Protein AF-R1BMH5-F1 (afdb_monomer_lite)

Secondary structure (DSSP, 8-state):
-----PPPPHHHHHHHHHHTTEEEEEEEEETTEEEEEEEEETTTS-SS-TTS-S---EEEEEEEEEGGGTEEEEEEEESSGGGHHHHHHHHHHHHHHH--SPP---

Structure (mmCIF, N/CA/C/O backbone):
data_AF-R1BMH5-F1
#
_entry.id   AF-R1BMH5-F1
#
loop_
_atom_site.group_PDB
_atom_site.id
_atom_site.type_symbol
_atom_site.label_atom_id
_atom_site.label_alt_id
_atom_site.label_comp_id
_atom_site.label_asym_id
_atom_site.label_entity_id
_atom_site.label_seq_id
_atom_site.pdbx_PDB_ins_code
_atom_site.Cartn_x
_atom_site.Cartn_y
_atom_site.Cartn_z
_atom_site.occupancy
_atom_site.B_iso_or_equiv
_atom_site.auth_seq_id
_atom_site.auth_co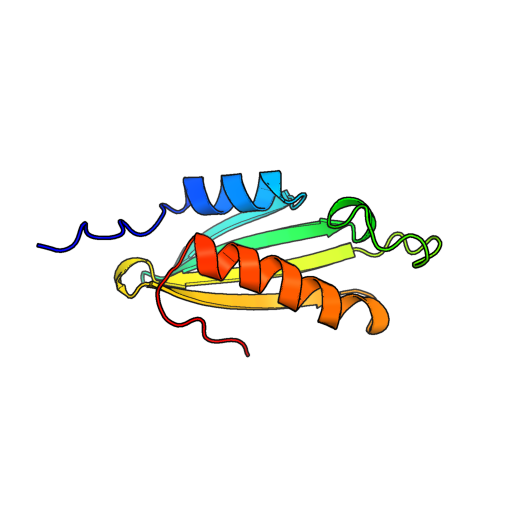mp_id
_atom_site.auth_asym_id
_atom_site.auth_atom_id
_atom_site.pdbx_PDB_model_num
ATOM 1 N N . MET A 1 1 ? -22.465 20.838 9.914 1.00 37.03 1 MET A N 1
ATOM 2 C CA . MET A 1 1 ? -21.653 19.608 9.981 1.00 37.03 1 MET A CA 1
ATOM 3 C C . MET A 1 1 ? -20.995 19.444 8.621 1.00 37.03 1 MET A C 1
ATOM 5 O O . MET A 1 1 ? -21.748 19.264 7.669 1.00 37.03 1 MET A O 1
ATOM 9 N N . PRO A 1 2 ? -19.671 19.613 8.454 1.00 41.28 2 PRO A N 1
ATOM 10 C CA . PRO A 1 2 ? -19.061 19.221 7.189 1.00 41.28 2 PRO A CA 1
ATOM 11 C C . PRO A 1 2 ? -19.279 17.712 7.021 1.00 41.28 2 PRO A C 1
ATOM 13 O O . PRO A 1 2 ? -19.259 16.981 8.013 1.00 41.28 2 PRO A O 1
ATOM 16 N N . ALA A 1 3 ? -19.570 17.268 5.798 1.00 42.75 3 ALA A N 1
ATOM 17 C CA . ALA A 1 3 ? -19.736 15.855 5.481 1.00 42.75 3 ALA A CA 1
ATOM 18 C C . ALA A 1 3 ? -18.487 15.107 5.963 1.00 42.75 3 ALA A C 1
ATOM 20 O O . ALA A 1 3 ? -17.388 15.348 5.464 1.00 42.75 3 ALA A O 1
ATOM 21 N N . GLY A 1 4 ? -18.645 14.291 7.007 1.00 47.53 4 GLY A N 1
ATOM 22 C CA . GLY A 1 4 ? -17.547 13.532 7.582 1.00 47.53 4 GLY A CA 1
ATOM 23 C C . GLY A 1 4 ? -17.022 12.586 6.517 1.00 47.53 4 GLY A C 1
ATOM 24 O O . GLY A 1 4 ? -17.754 11.708 6.069 1.00 47.53 4 GLY A O 1
ATOM 25 N N . LEU A 1 5 ? -15.785 12.800 6.074 1.00 56.59 5 LEU A N 1
ATOM 26 C CA . LEU A 1 5 ? -15.082 11.844 5.231 1.00 56.59 5 LEU A CA 1
ATOM 27 C C . LEU A 1 5 ? -14.939 10.563 6.053 1.00 56.59 5 LEU A C 1
ATOM 29 O O . LEU A 1 5 ? -14.155 10.503 6.998 1.00 56.59 5 LEU A O 1
ATOM 33 N N . VAL A 1 6 ? -15.782 9.580 5.743 1.00 65.75 6 VAL A N 1
ATOM 34 C CA . VAL A 1 6 ? -15.710 8.242 6.325 1.00 65.75 6 VAL A CA 1
ATOM 35 C C . VAL A 1 6 ? -14.382 7.653 5.873 1.00 65.75 6 VAL A C 1
ATOM 37 O O . VAL A 1 6 ? -14.099 7.625 4.675 1.00 65.75 6 VAL A O 1
ATOM 40 N N . ALA A 1 7 ? -13.541 7.252 6.828 1.00 69.00 7 ALA A N 1
ATOM 41 C CA . ALA A 1 7 ? -12.299 6.571 6.497 1.00 69.00 7 ALA A CA 1
ATOM 42 C C . ALA A 1 7 ? -12.638 5.284 5.724 1.00 69.00 7 ALA A C 1
ATOM 44 O O . ALA A 1 7 ? -13.598 4.606 6.104 1.00 69.00 7 ALA A O 1
ATOM 45 N N . PRO A 1 8 ? -11.888 4.947 4.662 1.00 81.94 8 PRO A N 1
ATOM 46 C CA . PRO A 1 8 ? -12.145 3.738 3.898 1.00 81.94 8 PRO A CA 1
ATOM 47 C C . PRO A 1 8 ? -11.988 2.524 4.808 1.00 81.94 8 PRO A C 1
ATOM 49 O O . PRO A 1 8 ? -11.272 2.558 5.805 1.00 81.94 8 PRO A O 1
ATOM 52 N N . 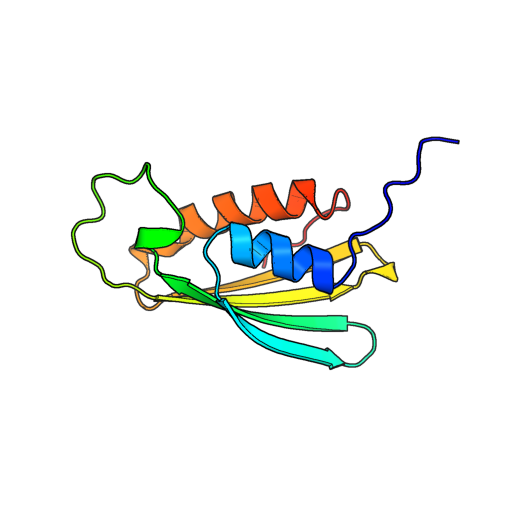THR A 1 9 ? -12.655 1.439 4.470 1.00 86.44 9 THR A N 1
ATOM 53 C CA . THR A 1 9 ? -12.461 0.149 5.127 1.00 86.44 9 THR A CA 1
ATOM 54 C C . THR A 1 9 ? -11.174 -0.526 4.631 1.00 86.44 9 THR A C 1
ATOM 56 O O . THR A 1 9 ? -10.628 -0.161 3.580 1.00 86.44 9 THR A O 1
ATOM 59 N N . PRO A 1 10 ? -10.672 -1.541 5.357 1.00 87.44 10 PRO A N 1
ATOM 60 C CA . PRO A 1 10 ? -9.639 -2.440 4.849 1.00 87.44 10 PRO A CA 1
ATOM 61 C C . PRO A 1 10 ? -9.911 -2.978 3.444 1.00 87.44 10 PRO A C 1
ATOM 63 O O . PRO A 1 10 ? -9.045 -2.875 2.576 1.00 87.44 10 PRO A O 1
ATOM 66 N N . ASP A 1 11 ? -11.128 -3.467 3.206 1.00 89.19 11 ASP A N 1
ATOM 67 C CA . ASP A 1 11 ? -11.508 -4.086 1.935 1.00 89.19 11 ASP A CA 1
ATOM 68 C C . ASP A 1 11 ? -11.518 -3.066 0.788 1.00 89.19 11 ASP A C 1
ATOM 70 O O . ASP A 1 11 ? -11.037 -3.346 -0.310 1.00 89.19 11 ASP A O 1
ATOM 74 N N . GLU A 1 12 ? -11.996 -1.844 1.041 1.00 90.12 12 GLU A N 1
ATOM 75 C CA . GLU A 1 12 ? -11.958 -0.751 0.058 1.00 90.12 12 GLU A CA 1
ATOM 76 C C . GLU A 1 12 ? -10.524 -0.323 -0.272 1.00 90.12 12 GLU A C 1
ATOM 78 O O . GLU A 1 12 ? -10.200 -0.050 -1.432 1.00 90.12 12 GLU A O 1
ATOM 83 N N . THR A 1 13 ? -9.648 -0.301 0.734 1.00 89.38 13 THR A N 1
ATOM 84 C CA . THR A 1 13 ? -8.227 0.022 0.559 1.00 89.38 13 THR A CA 1
ATOM 85 C C . THR A 1 13 ? -7.530 -1.046 -0.285 1.00 89.38 13 THR A C 1
ATOM 87 O O . THR A 1 13 ? -6.810 -0.718 -1.232 1.00 89.38 13 THR A O 1
ATOM 90 N N . GLU A 1 14 ? -7.782 -2.325 0.002 1.00 91.00 14 GLU A N 1
ATOM 91 C CA . GLU A 1 14 ? -7.252 -3.446 -0.774 1.00 91.00 14 GLU A CA 1
ATOM 92 C C . GLU A 1 14 ? -7.772 -3.438 -2.219 1.00 91.00 14 GLU A C 1
ATOM 94 O O . GLU A 1 14 ? -6.987 -3.584 -3.163 1.00 91.00 14 GLU A O 1
ATOM 99 N N . ALA A 1 15 ? -9.071 -3.205 -2.422 1.00 90.81 15 ALA A N 1
ATOM 100 C CA . ALA A 1 15 ? -9.678 -3.140 -3.748 1.00 90.81 15 ALA A CA 1
ATOM 101 C C . ALA A 1 15 ? -9.104 -1.991 -4.594 1.00 90.81 15 ALA A C 1
ATOM 103 O O . ALA A 1 15 ? -8.827 -2.167 -5.788 1.00 90.81 15 ALA A O 1
ATOM 104 N N . ALA A 1 16 ? -8.870 -0.823 -3.987 1.00 90.00 16 ALA A N 1
ATOM 105 C CA . ALA A 1 16 ? -8.262 0.322 -4.659 1.00 90.00 16 ALA A CA 1
ATOM 106 C C . ALA A 1 16 ? -6.815 0.034 -5.090 1.00 90.00 16 ALA A C 1
ATOM 108 O O . ALA A 1 16 ? -6.429 0.338 -6.221 1.00 90.00 16 ALA A O 1
ATOM 109 N N . LEU A 1 17 ? -6.024 -0.599 -4.220 1.00 89.81 17 LEU A N 1
ATOM 110 C CA . LEU A 1 17 ? -4.641 -0.982 -4.515 1.00 89.81 17 LEU A CA 1
ATOM 111 C C . LEU A 1 17 ? -4.558 -2.092 -5.565 1.00 89.81 17 LEU A C 1
ATOM 113 O O . LEU A 1 17 ? -3.718 -2.032 -6.466 1.00 89.81 17 LEU A O 1
ATOM 117 N N . THR A 1 18 ? -5.479 -3.050 -5.517 1.00 90.19 18 THR A N 1
ATOM 118 C CA . THR A 1 18 ? -5.601 -4.096 -6.536 1.00 90.19 18 THR A CA 1
ATOM 119 C C . THR A 1 18 ? -5.948 -3.499 -7.900 1.00 90.19 18 THR A C 1
ATOM 121 O O . THR A 1 18 ? -5.326 -3.826 -8.912 1.00 90.19 18 THR A O 1
ATOM 124 N N . SER A 1 19 ? -6.867 -2.531 -7.927 1.00 88.12 19 SER A N 1
ATOM 125 C CA . SER A 1 19 ? -7.227 -1.782 -9.140 1.00 88.12 19 SER A CA 1
ATOM 126 C C . SER A 1 19 ? -6.069 -0.933 -9.683 1.00 88.12 19 SER A C 1
ATOM 128 O O . SER A 1 19 ? -6.002 -0.676 -10.884 1.00 88.12 19 SER A O 1
ATOM 130 N N . ALA A 1 20 ? -5.130 -0.532 -8.821 1.00 84.94 20 ALA A N 1
ATOM 131 C CA . ALA A 1 20 ? -3.887 0.146 -9.196 1.00 84.94 20 ALA A CA 1
ATOM 132 C C . ALA A 1 20 ? -2.783 -0.815 -9.692 1.00 84.94 20 ALA A C 1
ATOM 134 O O . ALA A 1 20 ? -1.680 -0.375 -10.020 1.00 84.94 20 ALA A O 1
ATOM 135 N N . GLY A 1 21 ? -3.073 -2.117 -9.786 1.00 85.50 21 GLY A N 1
ATOM 136 C CA . GLY A 1 21 ? -2.166 -3.125 -10.334 1.00 85.50 21 GLY A CA 1
ATOM 137 C C . GLY A 1 21 ? -1.297 -3.836 -9.297 1.00 85.50 21 GLY A C 1
ATOM 138 O O . GLY A 1 21 ? -0.338 -4.509 -9.686 1.00 85.50 21 GLY A O 1
ATOM 139 N N . LEU A 1 22 ? -1.618 -3.699 -8.007 1.00 89.19 22 LEU A N 1
ATOM 140 C CA . LEU A 1 22 ? -1.010 -4.491 -6.942 1.00 89.19 22 LEU A CA 1
ATOM 141 C C . LEU A 1 22 ? -1.737 -5.826 -6.744 1.00 89.19 22 LEU A C 1
ATOM 143 O O . LEU A 1 22 ? -2.896 -5.993 -7.104 1.00 89.19 22 LEU A O 1
ATOM 147 N N . MET A 1 23 ? -1.046 -6.780 -6.137 1.00 92.50 23 MET A N 1
ATOM 148 C CA . MET A 1 23 ? -1.599 -8.045 -5.670 1.00 92.50 23 MET A CA 1
ATOM 149 C C . MET A 1 23 ? -1.415 -8.123 -4.157 1.00 92.50 23 MET A C 1
ATOM 151 O O . MET A 1 23 ? -0.282 -8.018 -3.687 1.00 92.50 23 MET A O 1
ATOM 155 N N . CYS A 1 24 ? -2.500 -8.315 -3.405 1.00 93.94 24 CYS A N 1
ATOM 156 C CA . CYS A 1 24 ? -2.425 -8.583 -1.969 1.00 93.94 24 CYS A CA 1
ATOM 157 C C . CYS A 1 24 ? -1.809 -9.973 -1.732 1.00 93.94 24 CYS A C 1
ATOM 159 O O . CYS A 1 24 ? -2.214 -10.957 -2.350 1.00 93.94 24 CYS A O 1
ATOM 161 N N . ILE A 1 25 ? -0.792 -10.041 -0.875 1.00 94.94 25 ILE A N 1
ATOM 162 C CA . ILE A 1 25 ? -0.068 -11.265 -0.498 1.00 94.94 25 ILE A CA 1
ATOM 163 C C . ILE A 1 25 ? -0.541 -11.747 0.872 1.00 94.94 25 ILE A C 1
ATOM 165 O O . ILE A 1 25 ? -0.725 -12.941 1.091 1.00 94.94 25 ILE A O 1
ATOM 169 N N . ALA A 1 26 ? -0.696 -10.812 1.809 1.00 93.81 26 ALA A N 1
ATOM 170 C CA . ALA A 1 26 ? -1.104 -11.089 3.175 1.00 93.81 26 ALA A CA 1
ATOM 171 C C . ALA A 1 26 ? -1.754 -9.848 3.781 1.00 93.81 26 ALA A C 1
ATOM 173 O O . ALA A 1 26 ? -1.332 -8.725 3.510 1.00 93.81 26 ALA A O 1
ATOM 174 N N . THR A 1 27 ? -2.740 -10.058 4.644 1.00 94.19 27 THR A N 1
ATOM 175 C CA . THR A 1 27 ? -3.418 -8.985 5.366 1.00 94.19 27 THR A CA 1
ATOM 176 C C . THR A 1 27 ? -3.797 -9.449 6.769 1.00 94.19 27 THR A C 1
ATOM 178 O O . THR A 1 27 ? -4.001 -10.642 7.004 1.00 94.19 27 THR A O 1
ATOM 181 N N . GLY A 1 28 ? -3.849 -8.527 7.726 1.00 92.31 28 GLY A N 1
ATOM 182 C CA . GLY A 1 28 ? -4.201 -8.826 9.109 1.00 92.31 28 GLY A CA 1
ATOM 183 C C . GLY A 1 28 ? -4.217 -7.588 9.996 1.00 92.31 28 GLY A C 1
ATOM 184 O O . GLY A 1 28 ? -3.809 -6.504 9.593 1.00 92.31 28 GLY A O 1
ATOM 185 N N . ALA A 1 29 ? -4.683 -7.743 11.233 1.00 89.56 29 ALA A N 1
ATOM 186 C CA . ALA A 1 29 ? -4.701 -6.669 12.220 1.00 89.56 29 ALA A CA 1
ATOM 187 C C . ALA A 1 29 ? -3.889 -7.063 13.457 1.00 89.56 29 ALA A C 1
ATOM 189 O O . ALA A 1 29 ? -4.082 -8.141 14.016 1.00 89.56 29 ALA A O 1
ATOM 190 N N . VAL A 1 30 ? -2.994 -6.178 13.900 1.00 85.56 30 VAL A N 1
ATOM 191 C CA . VAL A 1 30 ? -2.172 -6.372 15.103 1.00 85.56 30 VAL A CA 1
ATOM 192 C C . VAL A 1 30 ? -2.204 -5.089 15.924 1.00 85.56 30 VAL A C 1
ATOM 194 O O . VAL A 1 30 ? -1.831 -4.027 15.433 1.00 85.56 30 VAL A O 1
ATOM 197 N N . GLY A 1 31 ? -2.673 -5.172 17.173 1.00 83.88 31 GLY A N 1
ATOM 198 C CA . GLY A 1 31 ? -2.703 -4.018 18.082 1.00 83.88 31 GLY A CA 1
ATOM 199 C C . GLY A 1 31 ? -3.533 -2.832 17.569 1.00 83.88 31 GLY A C 1
ATOM 200 O O . GLY A 1 31 ? -3.159 -1.689 17.800 1.00 83.88 31 GLY A O 1
ATOM 201 N N . GLY A 1 32 ? -4.618 -3.088 16.829 1.00 84.31 32 GLY A N 1
ATOM 202 C CA . GLY A 1 32 ? -5.471 -2.039 16.248 1.00 84.31 32 GLY A CA 1
ATOM 203 C C . GLY A 1 32 ? -4.931 -1.398 14.962 1.00 84.31 32 GLY A C 1
ATOM 204 O O . GLY A 1 32 ? -5.611 -0.559 14.378 1.00 84.31 32 GLY A O 1
ATOM 205 N N . VAL A 1 33 ? -3.752 -1.815 14.490 1.00 88.75 33 VAL A N 1
ATOM 206 C CA . VAL A 1 33 ? -3.192 -1.411 13.194 1.00 88.75 33 VAL A CA 1
ATOM 207 C C . VAL A 1 33 ? -3.482 -2.499 12.169 1.00 88.75 33 VAL A C 1
ATOM 209 O O . VAL A 1 33 ? -3.157 -3.669 12.383 1.00 88.75 33 VAL A O 1
ATOM 212 N N . HIS A 1 34 ? -4.078 -2.113 11.047 1.00 91.31 34 HIS A N 1
ATOM 213 C CA . HIS A 1 34 ? -4.262 -2.995 9.905 1.00 91.31 34 HIS A CA 1
ATOM 214 C C . HIS A 1 34 ? -2.977 -3.023 9.079 1.00 91.31 34 HIS A C 1
ATOM 216 O O . HIS A 1 34 ? -2.474 -1.972 8.683 1.00 91.31 34 HIS A O 1
ATOM 222 N N . LYS A 1 35 ? -2.433 -4.213 8.846 1.00 93.81 35 LYS A N 1
ATOM 223 C CA . LYS A 1 35 ? -1.215 -4.431 8.074 1.00 93.81 35 LYS A CA 1
ATOM 224 C C . LYS A 1 35 ? -1.523 -5.256 6.842 1.00 93.81 35 LYS A C 1
ATOM 226 O O . LYS A 1 35 ? -2.078 -6.347 6.958 1.00 93.81 35 LYS A O 1
ATOM 231 N N . SER A 1 36 ? -1.091 -4.768 5.690 1.00 94.12 36 SER A N 1
ATOM 232 C CA . SER A 1 36 ? -1.288 -5.440 4.411 1.00 94.12 36 SER A CA 1
ATOM 233 C C . SER A 1 36 ? 0.002 -5.421 3.600 1.00 94.12 36 SER A C 1
ATOM 235 O O . SER A 1 36 ? 0.732 -4.430 3.575 1.00 94.12 36 SER A O 1
ATOM 237 N N . TYR A 1 37 ? 0.285 -6.533 2.938 1.00 93.12 37 TYR A N 1
ATOM 238 C CA . TYR A 1 37 ? 1.475 -6.752 2.131 1.00 93.12 37 TYR A CA 1
ATOM 239 C C . TYR A 1 37 ? 1.061 -6.929 0.684 1.00 93.12 37 TYR A C 1
ATOM 241 O O . TYR A 1 37 ? 0.255 -7.803 0.374 1.00 93.12 37 TYR A O 1
ATOM 249 N N . PHE A 1 38 ? 1.651 -6.141 -0.204 1.00 93.50 38 PHE A N 1
ATOM 250 C CA . PHE A 1 38 ? 1.350 -6.166 -1.625 1.00 93.50 38 PHE A CA 1
ATOM 251 C C . PHE A 1 38 ? 2.606 -6.409 -2.454 1.00 93.50 38 PHE A C 1
ATOM 253 O O . PHE A 1 38 ? 3.681 -5.918 -2.115 1.00 93.50 38 PHE A O 1
ATOM 260 N N . ALA A 1 39 ? 2.453 -7.112 -3.575 1.00 91.00 39 ALA A N 1
ATOM 261 C CA . ALA A 1 39 ? 3.441 -7.175 -4.647 1.00 91.00 39 ALA A CA 1
ATOM 262 C C . ALA A 1 39 ? 2.929 -6.419 -5.874 1.00 91.00 39 ALA A C 1
ATOM 264 O O . ALA A 1 39 ? 1.749 -6.483 -6.212 1.00 91.00 39 ALA A O 1
ATOM 265 N N . GLY A 1 40 ? 3.830 -5.744 -6.579 1.00 87.81 40 GLY A N 1
ATOM 266 C CA . GLY A 1 40 ? 3.529 -5.084 -7.841 1.00 87.81 40 GLY A CA 1
ATOM 267 C C . GLY A 1 40 ? 4.635 -5.309 -8.861 1.00 87.81 40 GLY A C 1
ATOM 268 O O . GLY A 1 40 ? 5.822 -5.292 -8.534 1.00 87.81 40 GLY A O 1
ATOM 269 N N . ALA A 1 41 ? 4.246 -5.494 -10.120 1.00 82.00 41 ALA A N 1
ATOM 270 C CA . ALA A 1 41 ? 5.179 -5.434 -11.238 1.00 82.00 41 ALA A CA 1
ATOM 271 C C . ALA A 1 41 ? 5.276 -3.982 -11.723 1.00 82.00 41 ALA A C 1
ATOM 273 O O . ALA A 1 41 ? 4.254 -3.361 -12.038 1.00 82.00 41 ALA A O 1
ATOM 274 N N . LEU A 1 42 ? 6.496 -3.449 -11.849 1.00 74.06 42 LEU A N 1
ATOM 275 C CA . LEU A 1 42 ? 6.731 -2.060 -12.280 1.00 74.06 42 LEU A CA 1
ATOM 276 C C . LEU A 1 42 ? 6.049 -1.735 -13.618 1.00 74.06 42 LEU A C 1
ATOM 278 O O . LEU A 1 42 ? 5.482 -0.657 -13.785 1.00 74.06 42 LEU A O 1
ATOM 282 N N . ALA A 1 43 ? 6.040 -2.696 -14.544 1.00 69.94 43 ALA A N 1
ATOM 283 C CA . ALA A 1 43 ? 5.411 -2.559 -15.856 1.00 69.94 43 ALA A CA 1
ATOM 284 C C . ALA A 1 43 ? 3.877 -2.415 -15.807 1.00 69.94 43 ALA A C 1
ATOM 286 O O . ALA A 1 43 ? 3.290 -1.862 -16.732 1.00 69.94 43 ALA A O 1
ATOM 287 N N . ARG A 1 44 ? 3.214 -2.911 -14.751 1.00 67.38 44 ARG A N 1
ATOM 288 C CA . ARG A 1 44 ? 1.746 -2.877 -14.618 1.00 67.38 44 ARG A CA 1
ATOM 289 C C . ARG A 1 44 ? 1.234 -1.631 -13.898 1.00 67.38 44 ARG A C 1
ATOM 291 O O . ARG A 1 44 ? 0.102 -1.231 -14.134 1.00 67.38 44 ARG A O 1
ATOM 298 N N . CYS A 1 45 ? 2.070 -0.992 -13.081 1.00 61.97 45 CYS A N 1
ATOM 299 C CA . CYS A 1 45 ? 1.663 0.146 -12.253 1.00 61.97 45 CYS A CA 1
ATOM 300 C C . CYS A 1 45 ? 1.743 1.505 -12.984 1.00 61.97 45 CYS A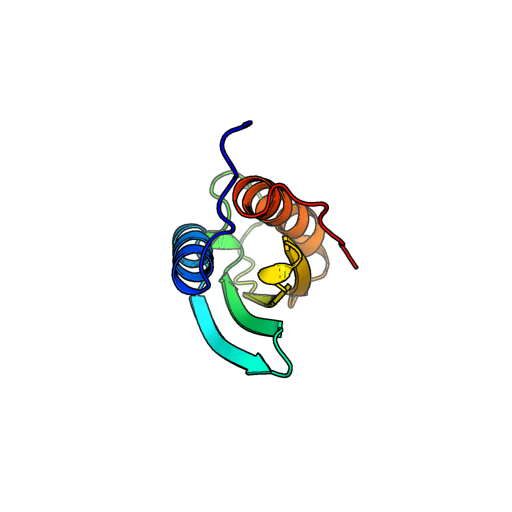 C 1
ATOM 302 O O . CYS A 1 45 ? 1.309 2.518 -12.441 1.00 61.97 45 CYS A O 1
ATOM 304 N N . ARG A 1 46 ? 2.280 1.572 -14.219 1.00 61.16 46 ARG A N 1
ATOM 305 C CA . ARG A 1 46 ? 2.234 2.788 -15.060 1.00 61.16 46 ARG A CA 1
ATOM 306 C C . ARG A 1 46 ? 2.236 2.506 -16.573 1.00 61.16 46 ARG A C 1
ATOM 308 O O . ARG A 1 46 ? 3.203 1.939 -17.071 1.00 61.16 46 ARG A O 1
ATOM 315 N N . PRO A 1 47 ? 1.286 3.075 -17.344 1.00 51.16 47 PRO A N 1
ATOM 316 C CA . PRO A 1 47 ? 1.327 3.062 -18.812 1.00 51.16 47 PRO A CA 1
ATOM 317 C C . PRO A 1 47 ? 2.187 4.176 -19.452 1.00 51.16 47 PRO A C 1
ATOM 319 O O . PRO A 1 47 ? 2.423 4.138 -20.654 1.00 51.16 47 PRO A O 1
ATOM 322 N N . ARG A 1 48 ? 2.657 5.191 -18.700 1.00 50.78 48 ARG A N 1
ATOM 323 C CA . ARG A 1 48 ? 3.324 6.394 -19.268 1.00 50.78 48 ARG A CA 1
ATOM 324 C C . ARG A 1 48 ? 4.851 6.468 -19.131 1.00 50.78 48 ARG A C 1
ATOM 326 O O . ARG A 1 48 ? 5.448 7.420 -19.619 1.00 50.78 48 ARG A O 1
ATOM 333 N N . LEU A 1 49 ? 5.511 5.486 -18.518 1.00 52.06 49 LEU A N 1
ATOM 334 C CA . LEU A 1 49 ? 6.981 5.412 -18.488 1.00 52.06 49 LEU A CA 1
ATOM 335 C C . LEU A 1 49 ? 7.487 4.562 -19.660 1.00 52.06 49 LEU A C 1
ATOM 337 O O . LEU A 1 49 ? 8.090 3.510 -19.470 1.00 52.06 49 LEU A O 1
ATOM 341 N N . GLY A 1 50 ? 7.242 5.028 -20.887 1.00 44.91 50 GLY A N 1
ATOM 342 C CA . GLY A 1 50 ? 7.617 4.366 -22.146 1.00 44.91 50 GLY A CA 1
ATOM 343 C C . GLY A 1 50 ? 9.124 4.201 -22.409 1.00 44.91 50 GLY A C 1
ATOM 344 O O . GLY A 1 50 ? 9.519 4.020 -23.555 1.00 44.91 50 GLY A O 1
ATOM 345 N N . GLN A 1 51 ? 9.982 4.264 -21.387 1.00 46.59 51 GLN A N 1
ATOM 346 C CA . GLN A 1 51 ? 11.438 4.146 -21.524 1.00 46.59 51 GLN A CA 1
ATOM 347 C C . GLN A 1 51 ? 12.141 3.338 -20.423 1.00 46.59 51 GLN A C 1
ATOM 349 O O . GLN A 1 51 ? 13.337 3.080 -20.568 1.00 46.59 51 GLN A O 1
ATOM 354 N N . LEU A 1 52 ? 11.445 2.839 -19.391 1.00 48.00 52 LEU A N 1
ATOM 355 C CA . LEU A 1 52 ? 12.014 1.790 -18.531 1.00 48.00 52 LEU A CA 1
ATOM 356 C C . LEU A 1 52 ? 11.932 0.455 -19.279 1.00 48.00 52 LEU A C 1
ATOM 358 O O . LEU A 1 52 ? 11.036 -0.365 -19.099 1.00 48.00 52 LEU A O 1
ATOM 362 N N . ARG A 1 53 ? 12.861 0.295 -20.224 1.00 47.19 53 ARG A N 1
ATOM 363 C CA . ARG A 1 53 ? 13.069 -0.916 -21.013 1.00 47.19 53 ARG A CA 1
ATOM 364 C C . ARG A 1 53 ? 13.195 -2.125 -20.083 1.00 47.19 53 ARG A C 1
ATOM 366 O O . ARG A 1 53 ? 14.092 -2.161 -19.253 1.00 47.19 53 ARG A O 1
ATOM 373 N N . ARG A 1 54 ? 12.371 -3.149 -20.321 1.00 50.41 54 ARG A N 1
ATOM 374 C CA . ARG A 1 54 ? 12.626 -4.570 -19.997 1.00 50.41 54 ARG A CA 1
ATOM 375 C C . ARG A 1 54 ? 12.958 -4.949 -18.545 1.00 50.41 54 ARG A C 1
ATOM 377 O O . ARG A 1 54 ? 13.276 -6.115 -18.326 1.00 50.41 54 ARG A O 1
ATOM 384 N N . SER A 1 55 ? 12.869 -4.071 -17.550 1.00 52.72 55 SER A N 1
ATOM 385 C CA . SER A 1 55 ? 13.002 -4.530 -16.169 1.00 52.72 55 SER A CA 1
ATOM 386 C C . SER A 1 55 ? 11.692 -5.202 -15.761 1.00 52.72 55 SER A C 1
ATOM 388 O O . SER A 1 55 ? 10.690 -4.549 -15.477 1.00 52.72 55 SER A O 1
ATOM 390 N N . GLY A 1 56 ? 11.691 -6.536 -15.724 1.00 58.34 56 GLY A N 1
ATOM 391 C CA . GLY A 1 56 ? 10.679 -7.346 -15.032 1.00 58.34 56 GLY A CA 1
ATOM 392 C C . GLY A 1 56 ? 10.740 -7.154 -13.513 1.00 58.34 56 GLY A C 1
ATOM 393 O O . GLY A 1 56 ? 10.652 -8.121 -12.768 1.00 58.34 56 GLY A O 1
ATOM 394 N N . GLY A 1 57 ? 10.979 -5.918 -13.071 1.00 74.62 57 GLY A N 1
ATOM 395 C CA . GLY A 1 57 ? 11.221 -5.564 -11.691 1.00 74.62 57 GLY A CA 1
ATOM 396 C C . GLY A 1 57 ? 9.937 -5.681 -10.895 1.00 74.62 57 GLY A C 1
ATOM 397 O O . GLY A 1 57 ? 8.884 -5.159 -11.283 1.00 74.62 57 GLY A O 1
ATOM 398 N N . TRP A 1 58 ? 10.064 -6.367 -9.773 1.00 78.69 58 TRP A N 1
ATOM 399 C CA . TRP A 1 58 ? 9.035 -6.470 -8.763 1.00 78.69 58 TRP A CA 1
ATOM 400 C C . TRP A 1 58 ? 9.348 -5.502 -7.632 1.00 78.69 58 TRP A C 1
ATOM 402 O O . TRP A 1 58 ? 10.508 -5.193 -7.341 1.00 78.69 58 TRP A O 1
ATOM 412 N N . PHE A 1 59 ? 8.292 -5.026 -6.995 1.00 84.88 59 PHE A N 1
ATOM 413 C CA . PHE A 1 59 ? 8.388 -4.332 -5.728 1.00 84.88 59 PHE A CA 1
ATOM 414 C C . PHE A 1 59 ? 7.358 -4.891 -4.758 1.00 84.88 59 PHE A C 1
ATOM 416 O O . PHE A 1 59 ? 6.346 -5.473 -5.153 1.00 84.88 59 PHE A O 1
ATOM 423 N N . MET A 1 60 ? 7.643 -4.688 -3.484 1.00 90.12 60 MET A N 1
ATOM 424 C CA . MET A 1 60 ? 6.744 -4.937 -2.381 1.00 90.12 60 MET A CA 1
ATOM 425 C C . MET A 1 60 ? 6.341 -3.620 -1.731 1.00 90.12 60 MET A C 1
ATOM 427 O O . MET A 1 60 ? 7.146 -2.692 -1.630 1.00 90.12 60 MET A O 1
ATOM 431 N N . LEU A 1 61 ? 5.104 -3.579 -1.258 1.00 90.50 61 LEU A N 1
ATOM 432 C CA . LEU A 1 61 ? 4.557 -2.530 -0.414 1.00 90.50 61 LEU A CA 1
ATOM 433 C C . LEU A 1 61 ? 4.078 -3.175 0.890 1.00 90.50 61 LEU A C 1
ATOM 435 O O . LEU A 1 61 ? 3.233 -4.065 0.867 1.00 90.50 61 LEU A O 1
ATOM 439 N N . GLU A 1 62 ? 4.608 -2.714 2.016 1.00 92.94 62 GLU A N 1
ATOM 440 C CA . GLU A 1 62 ? 3.997 -2.901 3.328 1.00 92.94 62 GLU A CA 1
ATOM 441 C C . GLU A 1 62 ? 3.153 -1.663 3.633 1.00 92.94 62 GLU A C 1
ATOM 443 O O . GLU A 1 62 ? 3.660 -0.541 3.630 1.00 92.94 62 GLU A O 1
ATOM 448 N N . LEU A 1 63 ? 1.866 -1.869 3.888 1.00 92.00 63 LEU A N 1
ATOM 449 C CA . LEU A 1 63 ? 0.928 -0.827 4.265 1.00 92.00 63 LEU A CA 1
ATOM 450 C C . LEU A 1 63 ? 0.491 -1.042 5.711 1.00 92.00 63 LEU A C 1
ATOM 452 O O . LEU A 1 63 ? -0.040 -2.098 6.046 1.00 92.00 63 LEU A O 1
ATOM 456 N N . CYS A 1 64 ? 0.680 -0.031 6.551 1.00 91.31 64 CYS A N 1
ATOM 457 C CA . CYS A 1 64 ? 0.174 0.010 7.917 1.00 91.31 64 CYS A CA 1
ATOM 458 C C . CYS A 1 64 ? -0.857 1.135 8.031 1.00 91.31 64 CYS A C 1
ATOM 460 O O . CYS A 1 64 ? -0.525 2.299 7.810 1.00 91.31 64 CYS A O 1
ATOM 462 N N . VAL A 1 65 ? -2.095 0.800 8.395 1.00 88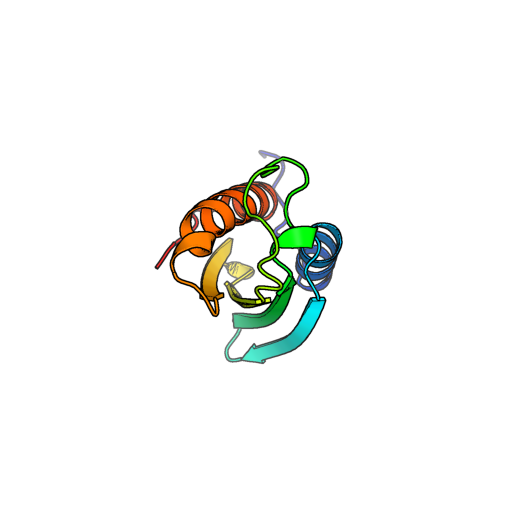.69 65 VAL A N 1
ATOM 463 C CA . VAL A 1 65 ? -3.193 1.762 8.532 1.00 88.69 65 VAL A CA 1
ATOM 464 C C . VAL A 1 65 ? -3.789 1.716 9.932 1.00 88.69 65 VAL A C 1
ATOM 466 O O . VAL A 1 65 ? -4.239 0.671 10.406 1.00 88.69 65 VAL A O 1
ATOM 469 N N . LEU A 1 66 ? -3.842 2.876 10.580 1.00 86.88 66 LEU A N 1
ATOM 470 C CA . LEU A 1 66 ? -4.612 3.114 11.794 1.00 86.88 66 LEU A CA 1
ATOM 471 C C . LEU A 1 66 ? -5.892 3.872 11.426 1.00 86.88 66 LEU A C 1
ATOM 473 O O . LEU A 1 66 ? -5.933 5.102 11.460 1.00 86.88 66 LEU A O 1
ATOM 477 N N . TYR A 1 67 ? -6.952 3.136 11.090 1.00 78.75 67 TYR A N 1
ATOM 478 C CA . TYR A 1 67 ? -8.212 3.714 10.601 1.00 78.75 67 TYR A CA 1
ATOM 479 C C . TYR A 1 67 ? -8.873 4.678 11.593 1.00 78.75 67 TYR A C 1
ATOM 481 O O . TYR A 1 67 ? -9.399 5.707 11.181 1.00 78.75 67 TYR A O 1
ATOM 489 N N . ALA A 1 68 ? -8.781 4.403 12.899 1.00 74.69 68 ALA A N 1
ATOM 490 C CA . ALA A 1 68 ? -9.337 5.272 13.941 1.00 74.69 68 ALA A CA 1
ATOM 491 C C . ALA A 1 68 ? -8.697 6.675 13.978 1.00 74.69 68 ALA A C 1
ATOM 493 O O . ALA A 1 68 ? -9.339 7.626 14.414 1.00 74.69 68 ALA A O 1
ATOM 494 N N . GLY A 1 69 ? -7.444 6.803 13.525 1.00 70.00 69 GLY A N 1
ATOM 495 C CA . GLY A 1 69 ? -6.706 8.070 13.469 1.00 70.00 69 GLY A CA 1
ATOM 496 C C . GLY A 1 69 ? -6.436 8.574 12.050 1.00 70.00 69 GLY A C 1
ATOM 497 O O . GLY A 1 69 ? -5.803 9.613 11.890 1.00 70.00 69 GLY A O 1
ATOM 498 N N . GLY A 1 70 ? -6.861 7.832 11.021 1.00 71.50 70 GLY A N 1
ATOM 499 C CA . GLY A 1 70 ? -6.558 8.127 9.619 1.00 71.50 70 GLY A CA 1
ATOM 500 C C . GLY A 1 70 ? -5.064 8.105 9.275 1.00 71.50 70 GLY A C 1
ATOM 501 O O . GLY A 1 70 ? -4.672 8.648 8.248 1.00 71.50 70 GLY A O 1
ATOM 502 N N . THR A 1 71 ? -4.216 7.519 10.124 1.00 81.44 71 THR A N 1
ATOM 503 C CA . THR A 1 71 ? -2.770 7.467 9.888 1.00 81.44 71 THR A CA 1
ATOM 504 C C . THR A 1 71 ? -2.439 6.304 8.969 1.00 81.44 71 THR A C 1
ATOM 506 O O . THR A 1 71 ? -2.846 5.169 9.223 1.00 81.44 71 THR A O 1
ATOM 509 N N . VAL A 1 72 ? -1.661 6.583 7.927 1.00 84.75 72 VAL A N 1
ATOM 510 C CA . VAL A 1 72 ? -1.182 5.588 6.969 1.00 84.75 72 VAL A CA 1
ATOM 511 C C . VAL A 1 72 ? 0.324 5.704 6.851 1.00 84.75 72 VAL A C 1
ATOM 513 O O . VAL A 1 72 ? 0.850 6.800 6.666 1.00 84.75 72 VAL A O 1
ATOM 516 N N . GLN A 1 73 ? 0.994 4.561 6.928 1.00 87.88 73 GLN A N 1
ATOM 517 C CA . GLN A 1 73 ? 2.408 4.409 6.636 1.00 87.88 73 GLN A CA 1
ATOM 518 C C . GLN A 1 73 ? 2.560 3.391 5.507 1.00 87.88 73 GLN A C 1
ATOM 520 O O . GLN A 1 73 ? 2.029 2.281 5.582 1.00 87.88 73 GLN A O 1
ATOM 525 N N . ALA A 1 74 ? 3.299 3.771 4.470 1.00 87.88 74 ALA A N 1
ATOM 526 C CA . ALA A 1 74 ? 3.597 2.923 3.325 1.00 87.88 74 ALA A CA 1
ATOM 527 C C . ALA A 1 74 ? 5.112 2.752 3.204 1.00 87.88 74 ALA A C 1
ATOM 529 O O . ALA A 1 74 ? 5.838 3.728 3.034 1.00 87.88 74 ALA A O 1
ATOM 530 N N . THR A 1 75 ? 5.588 1.512 3.270 1.00 88.19 75 THR A N 1
ATOM 531 C CA . THR A 1 75 ? 7.004 1.175 3.126 1.00 88.19 75 THR A CA 1
ATOM 532 C C . THR A 1 75 ? 7.203 0.344 1.868 1.00 88.19 75 THR A C 1
ATOM 534 O O . THR A 1 75 ? 6.601 -0.714 1.697 1.00 88.19 75 THR A O 1
ATOM 537 N N . TYR A 1 76 ? 8.084 0.808 0.987 1.00 85.50 76 TYR A N 1
ATOM 538 C CA . TYR A 1 76 ? 8.326 0.191 -0.313 1.00 85.50 76 TYR A CA 1
ATOM 539 C C . TYR A 1 76 ? 9.685 -0.505 -0.336 1.00 85.50 76 TYR A C 1
ATOM 541 O O . TYR A 1 76 ? 10.674 0.009 0.186 1.00 85.50 76 TYR A O 1
ATOM 549 N N . ARG A 1 77 ? 9.757 -1.663 -0.990 1.00 85.12 77 ARG A N 1
ATOM 550 C CA . ARG A 1 77 ? 11.010 -2.377 -1.268 1.00 85.12 77 ARG A CA 1
ATOM 551 C C . ARG A 1 77 ? 11.017 -2.798 -2.727 1.00 85.12 77 ARG A C 1
ATOM 553 O O . ARG A 1 77 ? 10.084 -3.460 -3.159 1.00 85.12 77 ARG A O 1
ATOM 560 N N . ALA A 1 78 ? 12.050 -2.453 -3.484 1.00 79.25 78 ALA A N 1
ATOM 561 C CA . ALA A 1 78 ? 12.189 -2.888 -4.871 1.00 79.25 78 ALA A CA 1
ATOM 562 C C . ALA A 1 78 ? 13.557 -3.513 -5.115 1.00 79.25 78 ALA A C 1
ATOM 564 O O . ALA A 1 78 ? 14.544 -3.130 -4.493 1.00 79.25 78 ALA A O 1
ATOM 565 N N . ASP A 1 79 ? 13.599 -4.425 -6.081 1.00 71.00 79 ASP A N 1
ATOM 566 C CA . ASP A 1 79 ? 14.811 -5.139 -6.498 1.00 71.00 79 ASP A CA 1
ATOM 567 C C . ASP A 1 79 ? 15.832 -4.228 -7.220 1.00 71.00 79 ASP A C 1
ATOM 569 O O . ASP A 1 79 ? 16.993 -4.572 -7.407 1.00 71.00 79 ASP A O 1
ATOM 573 N N . SER A 1 80 ? 15.427 -3.015 -7.621 1.00 65.31 80 SER A N 1
ATOM 574 C CA . SER A 1 80 ? 16.325 -2.044 -8.256 1.00 65.31 80 SER A CA 1
ATOM 575 C C . SER A 1 80 ? 16.072 -0.620 -7.757 1.00 65.31 80 SER A C 1
ATOM 577 O O . SER A 1 80 ? 14.933 -0.148 -7.728 1.00 65.31 80 SER A O 1
ATOM 579 N N . ALA A 1 81 ? 17.148 0.091 -7.406 1.00 59.25 81 ALA A N 1
ATOM 580 C CA . ALA A 1 81 ? 17.082 1.446 -6.849 1.00 59.25 81 ALA A CA 1
ATOM 581 C C . ALA A 1 81 ? 16.469 2.485 -7.815 1.00 59.25 81 ALA A C 1
ATOM 583 O O . ALA A 1 81 ? 15.889 3.475 -7.378 1.00 59.25 81 ALA A O 1
ATOM 584 N N . GLY A 1 82 ? 16.549 2.256 -9.133 1.00 57.94 82 GLY A N 1
ATOM 585 C CA . GLY A 1 82 ? 16.115 3.221 -10.152 1.00 57.94 82 GLY A CA 1
ATOM 586 C C . GLY A 1 82 ? 14.596 3.374 -10.327 1.00 57.94 82 GLY A C 1
ATOM 587 O O . GLY A 1 82 ? 14.158 4.341 -10.944 1.00 57.94 82 GLY A O 1
ATOM 588 N N . GLY A 1 83 ? 13.785 2.446 -9.804 1.00 59.50 83 GLY A N 1
ATOM 589 C CA . GLY A 1 83 ? 12.324 2.435 -9.993 1.00 59.50 83 GLY A CA 1
ATOM 590 C C . GLY A 1 83 ? 11.501 3.033 -8.846 1.00 59.50 83 GLY A C 1
ATOM 591 O O . GLY A 1 83 ? 10.293 3.189 -8.993 1.00 59.50 83 GLY A O 1
ATOM 592 N N . MET A 1 84 ? 12.131 3.363 -7.715 1.00 63.94 84 MET A N 1
ATOM 593 C CA . MET A 1 84 ? 11.445 3.649 -6.446 1.00 63.94 84 MET A CA 1
ATOM 594 C C . MET A 1 84 ? 10.783 5.038 -6.349 1.00 63.94 84 MET A C 1
ATOM 596 O O . MET A 1 84 ? 9.594 5.094 -6.029 1.00 63.94 84 MET A O 1
ATOM 600 N N . PRO A 1 85 ? 11.454 6.165 -6.674 1.00 62.00 85 PRO A N 1
ATOM 601 C CA . PRO A 1 85 ? 10.854 7.495 -6.497 1.00 62.00 85 PRO A CA 1
ATOM 602 C C . PRO A 1 85 ? 9.540 7.726 -7.281 1.00 62.00 85 PRO A C 1
ATOM 604 O O . PRO A 1 85 ? 8.610 8.320 -6.731 1.00 62.00 85 PRO A O 1
ATOM 607 N N . PRO A 1 86 ? 9.385 7.240 -8.534 1.00 66.94 86 PRO A N 1
ATOM 608 C CA . PRO A 1 86 ? 8.127 7.371 -9.274 1.00 66.94 86 PRO A CA 1
ATOM 609 C C . PRO A 1 86 ? 6.960 6.556 -8.697 1.00 66.94 86 PRO A C 1
ATOM 611 O O . PRO A 1 86 ? 5.804 6.921 -8.935 1.00 66.94 86 PRO A O 1
ATOM 614 N N . LEU A 1 87 ? 7.245 5.452 -7.994 1.00 70.44 87 LEU A N 1
ATOM 615 C CA . LEU A 1 87 ? 6.228 4.609 -7.363 1.00 70.44 87 LEU A CA 1
ATOM 616 C C . LEU A 1 87 ? 5.664 5.274 -6.116 1.00 70.44 87 LEU A C 1
ATOM 618 O O . LEU A 1 87 ? 4.444 5.379 -6.016 1.00 70.44 87 LEU A O 1
ATOM 622 N N . CYS A 1 88 ? 6.534 5.784 -5.237 1.00 73.94 88 CYS A N 1
ATOM 623 C CA . CYS A 1 88 ? 6.111 6.481 -4.024 1.00 73.94 88 CYS A CA 1
ATOM 624 C C . CYS A 1 88 ? 5.127 7.599 -4.386 1.00 73.94 88 CYS A C 1
ATOM 626 O O . CYS A 1 88 ? 3.973 7.534 -3.990 1.00 73.94 88 CYS A O 1
ATOM 628 N N . GLY A 1 89 ? 5.492 8.509 -5.299 1.00 75.38 89 GLY A N 1
ATOM 629 C CA . GLY A 1 89 ? 4.593 9.602 -5.695 1.00 75.38 89 GLY A CA 1
ATOM 630 C C . GLY A 1 89 ? 3.265 9.164 -6.338 1.00 75.38 89 GLY A C 1
ATOM 631 O O . GLY A 1 89 ? 2.264 9.868 -6.214 1.00 75.38 89 GLY A O 1
ATOM 632 N N . HIS A 1 90 ? 3.216 8.012 -7.022 1.00 80.88 90 HIS A N 1
ATOM 633 C CA . HIS A 1 90 ? 1.958 7.490 -7.573 1.00 80.88 90 HIS A CA 1
ATOM 634 C C . HIS A 1 90 ? 1.010 7.018 -6.467 1.00 80.88 90 HIS A C 1
ATOM 636 O O . HIS A 1 90 ? -0.163 7.394 -6.455 1.00 80.88 90 HIS A O 1
ATOM 642 N N . PHE A 1 91 ? 1.527 6.216 -5.541 1.00 82.81 91 PHE A N 1
ATOM 643 C CA . PHE A 1 91 ? 0.733 5.648 -4.462 1.00 82.81 91 PHE A CA 1
ATOM 644 C C . PHE A 1 91 ? 0.428 6.674 -3.373 1.00 82.81 91 PHE A C 1
ATOM 646 O O . PHE A 1 91 ? -0.682 6.663 -2.863 1.00 82.81 91 PHE A O 1
ATOM 653 N N . SER A 1 92 ? 1.302 7.647 -3.110 1.00 81.12 92 SER A N 1
ATOM 654 C CA . SER A 1 92 ? 1.000 8.785 -2.231 1.00 81.12 92 SER A CA 1
ATOM 655 C C . SER A 1 92 ? -0.201 9.592 -2.723 1.00 81.12 92 SER A C 1
ATOM 657 O O . SER A 1 92 ? -1.056 9.972 -1.930 1.00 81.12 92 SER A O 1
ATOM 659 N N . ALA A 1 93 ? -0.338 9.797 -4.039 1.00 82.12 93 ALA A N 1
ATOM 660 C CA . ALA A 1 93 ? -1.518 10.453 -4.604 1.00 82.12 93 ALA A CA 1
ATOM 661 C C . ALA A 1 93 ? -2.795 9.604 -4.463 1.00 82.12 93 ALA A C 1
ATOM 663 O O . ALA A 1 93 ? -3.882 10.153 -4.292 1.00 82.12 93 ALA A O 1
ATOM 664 N N . LEU A 1 94 ? -2.679 8.274 -4.540 1.00 85.19 94 LEU A N 1
ATOM 665 C CA . LEU A 1 94 ? -3.786 7.352 -4.279 1.00 85.19 94 LEU A CA 1
ATOM 666 C C . LEU A 1 94 ? -4.167 7.368 -2.791 1.00 85.19 94 LEU A C 1
ATOM 668 O O . LEU A 1 94 ? -5.343 7.521 -2.470 1.00 85.19 94 LEU A O 1
ATOM 672 N N . PHE A 1 95 ? -3.189 7.319 -1.887 1.00 85.00 95 PHE A N 1
ATOM 673 C CA . PHE A 1 95 ? -3.418 7.403 -0.449 1.00 85.00 95 PHE A CA 1
ATOM 674 C C . PHE A 1 95 ? -3.981 8.753 -0.031 1.00 85.00 95 PHE A C 1
ATOM 676 O O . PHE A 1 95 ? -4.896 8.765 0.771 1.00 85.00 95 PHE A O 1
ATOM 683 N N . GLY A 1 96 ? -3.561 9.871 -0.624 1.00 79.31 96 GLY A N 1
ATOM 684 C CA . GLY A 1 96 ? -4.151 11.182 -0.330 1.00 79.31 96 GLY A CA 1
ATOM 685 C C . GLY A 1 96 ? -5.620 11.307 -0.758 1.00 79.31 96 GLY A C 1
ATOM 686 O O . GLY A 1 96 ? -6.340 12.160 -0.247 1.00 79.31 96 GLY A O 1
ATOM 687 N N . ARG A 1 97 ? -6.089 10.454 -1.683 1.00 82.44 97 ARG A N 1
ATOM 688 C CA . ARG A 1 97 ? -7.512 10.361 -2.060 1.00 82.44 97 ARG A CA 1
ATOM 689 C C . ARG A 1 97 ? -8.299 9.446 -1.128 1.00 82.44 97 ARG A C 1
ATOM 691 O O . ARG A 1 97 ? -9.449 9.746 -0.835 1.00 82.44 97 ARG A O 1
ATOM 698 N N . LEU A 1 98 ? -7.695 8.336 -0.707 1.00 81.19 98 LEU A N 1
ATOM 699 C CA . LEU A 1 98 ? -8.319 7.358 0.190 1.00 81.19 98 LEU A CA 1
ATOM 700 C C . LEU A 1 98 ? -8.326 7.839 1.647 1.00 81.19 98 LEU A C 1
ATOM 702 O O . LEU A 1 98 ? -9.295 7.644 2.366 1.00 81.19 98 LEU A O 1
ATOM 706 N N . PHE A 1 99 ? -7.258 8.505 2.068 1.00 77.94 99 PHE A N 1
ATOM 707 C CA . PHE A 1 99 ? -6.978 8.942 3.427 1.00 77.94 99 PHE A CA 1
ATOM 708 C C . PHE A 1 99 ? -6.684 10.447 3.406 1.00 77.94 99 PHE A C 1
ATOM 710 O O . PHE A 1 99 ? -5.529 10.856 3.329 1.00 77.94 99 PHE A O 1
ATOM 717 N N . PRO A 1 100 ? -7.714 11.304 3.464 1.00 64.25 100 PRO A N 1
ATOM 718 C CA . PRO A 1 100 ? -7.548 12.762 3.435 1.00 64.25 100 PRO A CA 1
ATOM 719 C C . PRO A 1 100 ? -6.884 13.349 4.704 1.00 64.25 100 PRO A C 1
ATOM 721 O O . PRO A 1 100 ? -6.721 14.564 4.806 1.00 64.25 100 PRO A O 1
ATOM 724 N N . ALA A 1 101 ? -6.510 12.508 5.675 1.00 58.25 101 ALA A N 1
ATOM 725 C CA . ALA A 1 101 ? -5.731 12.854 6.866 1.00 58.25 101 ALA A CA 1
ATOM 726 C C . ALA A 1 101 ? -4.211 12.867 6.554 1.00 58.25 101 ALA A C 1
ATOM 728 O O . ALA A 1 101 ? -3.791 12.281 5.557 1.00 58.25 101 ALA A O 1
ATOM 729 N N . PRO A 1 102 ? -3.360 13.547 7.351 1.00 52.34 102 PRO A N 1
ATOM 730 C CA . PRO A 1 102 ? -1.945 13.720 7.018 1.00 52.34 102 PRO A CA 1
ATOM 731 C C . PRO A 1 102 ? -1.201 12.379 6.914 1.00 52.34 102 PRO A C 1
ATOM 733 O O . PRO A 1 102 ? -1.131 11.611 7.874 1.00 52.34 102 PRO A O 1
ATOM 736 N N . LEU A 1 103 ? -0.632 12.124 5.734 1.00 55.19 103 LEU A N 1
ATOM 737 C CA . LEU A 1 10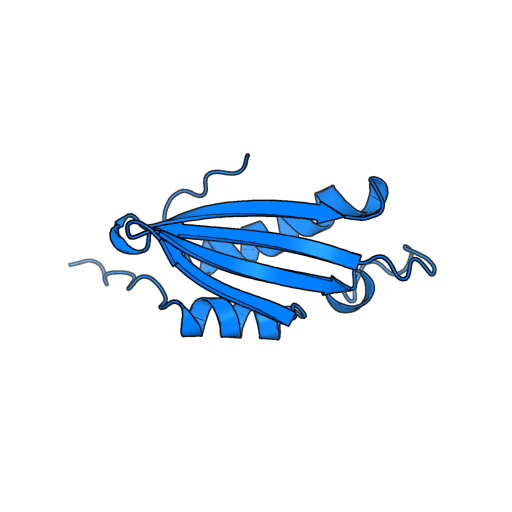3 ? 0.224 10.974 5.445 1.00 55.19 103 LEU A CA 1
ATOM 738 C C . LEU A 1 103 ? 1.603 11.173 6.088 1.00 55.19 103 LEU A C 1
ATOM 740 O O . LEU A 1 103 ? 2.206 12.235 5.934 1.00 55.19 103 LEU A O 1
ATOM 744 N N . ALA A 1 104 ? 2.113 10.147 6.769 1.00 55.44 104 ALA A N 1
ATOM 745 C CA . ALA A 1 104 ? 3.499 10.098 7.224 1.00 55.44 104 ALA A CA 1
ATOM 746 C C . ALA A 1 104 ? 4.289 9.176 6.284 1.00 55.44 104 ALA A C 1
ATOM 748 O O . ALA A 1 104 ? 4.086 7.961 6.276 1.00 55.44 104 ALA A O 1
ATOM 749 N N . GLU A 1 105 ? 5.167 9.756 5.466 1.00 47.75 105 GLU A N 1
ATOM 750 C CA . GLU A 1 105 ? 6.104 9.012 4.618 1.00 47.75 105 GLU A CA 1
ATOM 751 C C . GLU A 1 105 ? 7.439 8.865 5.365 1.00 47.75 105 GLU A C 1
ATOM 753 O O . GLU A 1 105 ? 7.994 9.866 5.821 1.00 47.75 105 GLU A O 1
ATOM 758 N N . VAL A 1 106 ? 7.934 7.630 5.514 1.00 46.81 106 VAL A N 1
ATOM 759 C CA . VAL A 1 106 ? 9.242 7.300 6.117 1.00 46.81 106 VAL A CA 1
ATOM 760 C C . VAL A 1 106 ? 10.007 6.373 5.186 1.00 46.81 106 VAL A C 1
ATOM 762 O O . VAL A 1 106 ? 9.396 5.380 4.725 1.00 46.81 106 VAL A O 1
#

pLDDT: mean 75.57, std 15.92, range [37.03, 94.94]

Sequence (106 aa):
MPAGLVAPTPDETEAALTSAGLMCIATGAVGGVHKSYFAGALARCRPRLGQLRRSGGWFMLELCVLYAGGTVQATYRADSAGGMPPLCGHFSALFGRLFPAPLAEV

Foldseek 3Di:
DPDPPQQDDPVRVQVLVVV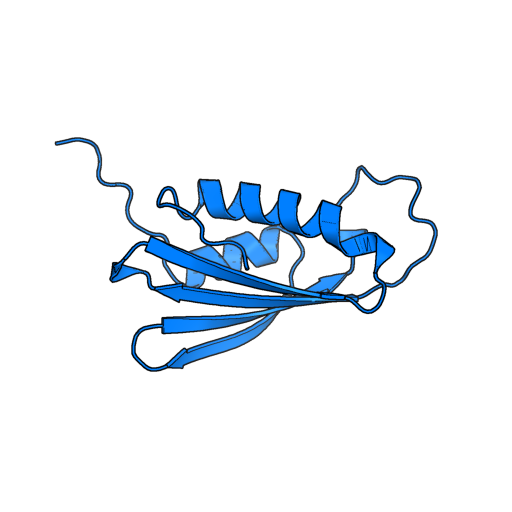LAWDWDDWDDDPQKTKTKIKHQLPSNDPPPPPPPDPSKMKMWIWIANNVQLEIEIDMDIPDPVRPPVVCVSVVVVSCVNRVPDYDYD

Radius of gyration: 14.35 Å; chains: 1; bounding box: 39×31×40 Å

Organism: Emiliania huxleyi (NCBI:txid2903)